Protein AF-A0A9P1JFA8-F1 (afdb_monomer_lite)

Secondary structure (DSSP, 8-state):
----PPEE-TT--EE-HHHHHTTSTT--THHHHHHHHHHHHHHS---TT--TTS----HHHHHHHHHTT--EEEEEPTTS-EEEEEE-TTSPEEEEETT---

Sequence (102 aa):
MTDIVQLRDSKNVPFYPKTHMSAVIGFNPDDINTATQLALDSKVDKKSGYTLSKNDYTDEDKQKTMQLGEQSLELKSPNGTAFLIGVNDDGTLSVMKKGEDL

Radius of gyration: 33.19 Å; chains: 1; bounding box: 75×33×75 Å

Foldseek 3Di:
DPDQDWDADPVRDTDRPVVVQVVPPPDDVCVVVVVVVVVVPVVDPDDPPDDPPPDPDDVVNVVVVVVVQWPWDWDADPVGWIWIWGQHPVRDIDIDTPPDDD

Organism: Bacillus amyloliquefaciens (strain ATCC 23350 / DSM 7 / BCRC 11601 / CCUG 28519 / NBRC 15535 / NRRL B-14393 / F) (NCBI:txid692420)

pLDDT: mean 76.07, std 11.81, range [45.5, 90.69]

Structure (mmCIF, N/CA/C/O backbone):
data_AF-A0A9P1JFA8-F1
#
_entry.id   AF-A0A9P1JFA8-F1
#
loop_
_atom_site.group_PDB
_atom_site.id
_atom_site.type_symbol
_atom_site.label_atom_id
_atom_site.label_alt_id
_atom_site.label_comp_id
_atom_site.label_asym_id
_atom_site.label_entity_id
_atom_site.label_seq_id
_atom_site.pdbx_PDB_ins_code
_atom_site.Cartn_x
_atom_site.Cartn_y
_atom_site.Cartn_z
_atom_site.occupancy
_atom_site.B_iso_or_equiv
_atom_site.auth_seq_id
_atom_site.auth_comp_id
_atom_site.auth_asym_id
_atom_site.auth_atom_id
_atom_site.pdbx_PDB_model_num
ATOM 1 N N . MET A 1 1 ? 20.210 21.860 -18.083 1.00 45.50 1 MET A N 1
ATOM 2 C CA . MET A 1 1 ? 21.166 21.304 -19.066 1.00 45.50 1 MET A CA 1
ATOM 3 C C . MET A 1 1 ? 21.646 19.980 -18.500 1.00 45.50 1 MET A C 1
ATOM 5 O O . MET A 1 1 ? 21.974 19.958 -17.325 1.00 45.50 1 MET A O 1
ATOM 9 N N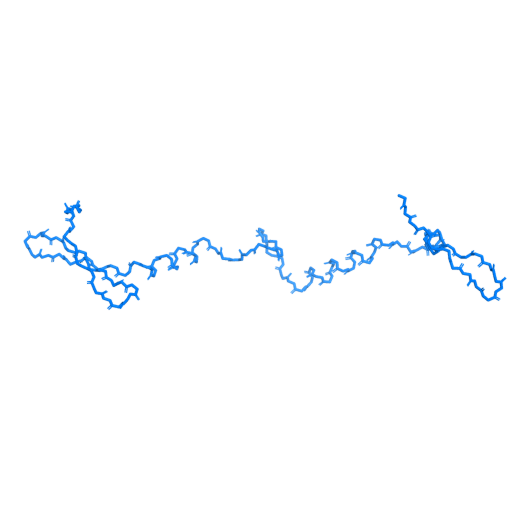 . THR A 1 2 ? 21.559 18.870 -19.238 1.00 53.72 2 THR A N 1
ATOM 10 C CA . THR A 1 2 ? 22.140 17.607 -18.749 1.00 53.72 2 THR A CA 1
ATOM 11 C C . THR A 1 2 ? 23.624 17.637 -19.078 1.00 53.72 2 THR A C 1
ATOM 13 O O . THR A 1 2 ? 23.973 17.779 -20.246 1.00 53.72 2 THR A O 1
ATOM 16 N N . ASP A 1 3 ? 24.482 17.560 -18.064 1.00 59.19 3 ASP A N 1
ATOM 17 C CA . ASP A 1 3 ? 25.929 17.523 -18.262 1.00 59.19 3 ASP A CA 1
ATOM 18 C C . ASP A 1 3 ? 26.302 16.227 -18.986 1.00 59.19 3 ASP A C 1
ATOM 20 O O . ASP A 1 3 ? 26.243 15.130 -18.428 1.00 59.19 3 ASP A O 1
ATOM 24 N N . ILE A 1 4 ? 26.639 16.336 -20.272 1.00 67.50 4 ILE A N 1
ATOM 25 C CA . ILE A 1 4 ? 27.167 15.212 -21.042 1.00 67.50 4 ILE A CA 1
ATOM 26 C C . ILE A 1 4 ? 28.671 15.168 -20.779 1.00 67.50 4 ILE A C 1
ATOM 28 O O . ILE A 1 4 ? 29.445 15.904 -21.388 1.00 67.50 4 ILE A O 1
ATOM 32 N N . VAL A 1 5 ? 29.084 14.296 -19.861 1.00 77.75 5 VAL A N 1
ATOM 33 C CA . VAL A 1 5 ? 30.503 14.024 -19.610 1.00 77.75 5 VAL A CA 1
ATOM 34 C C . VAL A 1 5 ? 31.087 13.297 -20.825 1.00 77.75 5 VAL A C 1
ATOM 36 O O . VAL A 1 5 ? 30.652 12.197 -21.169 1.00 77.75 5 VAL A O 1
ATOM 39 N N . GLN A 1 6 ? 32.062 13.923 -21.487 1.00 84.88 6 GLN A N 1
ATOM 40 C CA . GLN A 1 6 ? 32.831 13.295 -22.562 1.00 84.88 6 GLN A CA 1
ATOM 41 C C . GLN A 1 6 ? 33.925 12.406 -21.964 1.00 84.88 6 GLN A C 1
ATOM 43 O O . GLN A 1 6 ? 34.697 12.845 -21.110 1.00 84.88 6 GLN A O 1
ATOM 48 N N . LEU A 1 7 ? 34.010 11.167 -22.433 1.00 87.62 7 LEU A N 1
ATOM 49 C CA . LEU A 1 7 ? 35.142 10.284 -22.171 1.00 87.62 7 LEU A CA 1
ATOM 50 C C . LEU A 1 7 ? 36.051 10.285 -23.403 1.00 87.62 7 LEU A C 1
ATOM 52 O O . LEU A 1 7 ? 35.607 10.590 -24.508 1.00 87.62 7 LEU A O 1
ATOM 56 N N . ARG A 1 8 ? 37.333 9.978 -23.226 1.00 87.19 8 ARG A N 1
ATOM 57 C CA . ARG A 1 8 ? 38.298 9.851 -24.327 1.00 87.19 8 ARG A CA 1
ATOM 58 C C . ARG A 1 8 ? 38.918 8.464 -24.268 1.00 87.19 8 ARG A C 1
ATOM 60 O O . ARG A 1 8 ? 39.248 7.996 -23.181 1.00 87.19 8 ARG A O 1
ATOM 67 N N . ASP A 1 9 ? 39.043 7.809 -25.416 1.00 84.56 9 ASP A N 1
ATOM 68 C CA . ASP A 1 9 ? 39.751 6.531 -25.509 1.00 84.56 9 ASP A CA 1
ATOM 69 C C . ASP A 1 9 ? 41.283 6.730 -25.526 1.00 84.56 9 ASP A C 1
ATOM 71 O O . ASP A 1 9 ? 41.793 7.854 -25.483 1.00 84.56 9 ASP A O 1
ATOM 75 N N . SER A 1 10 ? 42.043 5.635 -25.619 1.00 89.06 10 SER A N 1
ATOM 76 C CA . SER A 1 10 ? 43.513 5.674 -25.701 1.00 89.06 10 SER A CA 1
ATOM 77 C C . SER A 1 10 ? 44.053 6.336 -26.977 1.00 89.06 10 SER A C 1
ATOM 79 O O . SER A 1 10 ? 45.240 6.648 -27.048 1.00 89.06 10 SER A O 1
ATOM 81 N N . LYS A 1 11 ? 43.194 6.568 -27.976 1.00 90.69 11 LYS A N 1
ATOM 82 C CA . LYS A 1 11 ? 43.488 7.265 -29.234 1.00 90.69 11 LYS A CA 1
ATOM 83 C C . LYS A 1 11 ? 42.946 8.699 -29.235 1.00 90.69 11 LYS A C 1
ATOM 85 O O . LYS A 1 11 ? 42.983 9.362 -30.269 1.00 90.69 11 LYS A O 1
ATOM 90 N N . ASN A 1 12 ? 42.494 9.192 -28.078 1.00 89.44 12 ASN A N 1
ATOM 91 C CA . ASN A 1 12 ? 41.957 10.532 -27.869 1.00 89.44 12 ASN A CA 1
ATOM 92 C C . ASN A 1 12 ? 40.646 10.830 -28.631 1.00 89.44 12 ASN A C 1
ATOM 94 O O . ASN A 1 12 ? 40.298 11.998 -28.832 1.00 89.44 12 ASN A O 1
ATOM 98 N N . VAL A 1 13 ? 39.905 9.797 -29.038 1.00 87.25 13 VAL A N 1
ATOM 99 C CA . VAL A 1 13 ? 38.603 9.923 -29.702 1.00 87.25 13 VAL A CA 1
ATOM 100 C C . VAL A 1 13 ? 37.530 10.244 -28.654 1.00 87.25 13 VAL A C 1
ATOM 102 O O . VAL A 1 13 ? 37.428 9.521 -27.657 1.00 87.25 13 VAL A O 1
ATOM 105 N N . PRO A 1 14 ? 36.725 11.313 -28.834 1.00 86.69 14 PRO A N 1
ATOM 106 C CA . PRO A 1 14 ? 35.623 11.621 -27.929 1.00 86.69 14 PRO A CA 1
ATOM 107 C C . PRO A 1 14 ? 34.535 10.545 -27.986 1.00 86.69 14 PRO A C 1
ATOM 109 O O . PRO A 1 14 ? 33.938 10.296 -29.031 1.00 86.69 14 PRO A O 1
ATOM 112 N N . PHE A 1 15 ? 34.241 9.951 -26.838 1.00 85.69 15 PHE A N 1
ATOM 113 C CA . PHE A 1 15 ? 33.102 9.079 -26.613 1.00 85.69 15 PHE A CA 1
ATOM 114 C C . PHE A 1 15 ? 32.086 9.818 -25.749 1.00 85.69 15 PHE A C 1
ATOM 116 O O . PHE A 1 15 ? 32.391 10.289 -24.652 1.00 85.69 15 PHE A O 1
ATOM 123 N N . TYR A 1 16 ? 30.861 9.907 -26.250 1.00 85.38 16 TYR A N 1
ATOM 124 C CA . TYR A 1 16 ? 29.734 10.496 -25.539 1.00 85.38 16 TYR A CA 1
ATOM 125 C C . TYR A 1 16 ? 28.819 9.347 -25.108 1.00 85.38 16 TYR A C 1
ATOM 127 O O . TYR A 1 16 ? 28.049 8.860 -25.944 1.00 85.38 16 TYR A O 1
ATOM 135 N N . PRO A 1 17 ? 28.885 8.888 -23.842 1.00 83.00 17 PRO A N 1
ATOM 136 C CA . PRO A 1 17 ? 28.218 7.659 -23.419 1.00 83.00 17 PRO A CA 1
ATOM 137 C C . PRO A 1 17 ? 26.724 7.665 -23.725 1.00 83.00 17 PRO A C 1
ATOM 139 O O . PRO A 1 17 ? 26.199 6.705 -24.274 1.00 83.00 17 PRO A O 1
ATOM 142 N N . LYS A 1 18 ? 26.050 8.789 -23.456 1.00 78.69 18 LYS A N 1
ATOM 143 C CA . LYS A 1 18 ? 24.606 8.923 -23.658 1.00 78.69 18 LYS A CA 1
ATOM 144 C C . LYS A 1 18 ? 24.195 8.777 -25.127 1.00 78.69 18 LYS A C 1
ATOM 146 O O . LYS A 1 18 ? 23.247 8.058 -25.406 1.00 78.69 18 LYS A O 1
ATOM 151 N N . THR A 1 19 ? 24.897 9.424 -26.061 1.00 81.94 19 THR A N 1
ATOM 152 C CA . THR A 1 19 ? 24.534 9.372 -27.489 1.00 81.94 19 THR A CA 1
ATOM 153 C C . THR A 1 19 ? 24.919 8.049 -28.140 1.00 81.94 19 THR A C 1
ATOM 155 O O . THR A 1 19 ? 24.163 7.543 -28.961 1.00 81.94 19 THR A O 1
ATOM 158 N N . HIS A 1 20 ? 26.056 7.461 -27.760 1.00 79.06 20 HIS A N 1
ATOM 159 C CA . HIS A 1 20 ? 26.490 6.179 -28.316 1.00 79.06 20 HIS A CA 1
ATOM 160 C C . HIS A 1 20 ? 25.659 5.014 -27.773 1.00 79.06 20 HIS A C 1
ATOM 162 O O . HIS A 1 20 ? 25.314 4.117 -28.533 1.00 79.06 20 HIS A O 1
ATOM 168 N N . MET A 1 21 ? 25.277 5.044 -26.493 1.00 78.25 21 MET A N 1
ATOM 169 C CA . MET A 1 21 ? 24.412 4.027 -25.889 1.00 78.25 21 MET A CA 1
ATOM 170 C C . MET A 1 21 ? 23.012 4.020 -26.519 1.00 78.25 21 MET A C 1
ATOM 172 O O . MET A 1 21 ? 22.474 2.951 -26.776 1.00 78.25 21 MET A O 1
ATOM 176 N N . SER A 1 22 ? 22.456 5.190 -26.864 1.00 76.81 22 SER A N 1
ATOM 177 C CA . SER A 1 22 ? 21.192 5.286 -27.614 1.00 76.81 22 SER A CA 1
ATOM 178 C C . SER A 1 22 ? 21.267 4.743 -29.049 1.00 76.81 22 SER A C 1
ATOM 180 O O . SER A 1 22 ? 20.227 4.476 -29.640 1.00 76.81 22 SER A O 1
ATOM 182 N N . ALA A 1 23 ? 22.466 4.597 -29.622 1.00 81.00 23 ALA A N 1
ATOM 183 C CA . ALA A 1 23 ? 22.672 4.055 -30.966 1.00 81.00 23 ALA A CA 1
ATOM 184 C C . ALA A 1 23 ? 22.941 2.536 -30.976 1.00 81.00 23 ALA A C 1
ATOM 186 O O . ALA A 1 23 ? 23.033 1.938 -32.049 1.00 81.00 23 ALA A O 1
ATOM 187 N N . VAL A 1 24 ? 23.074 1.900 -29.804 1.00 83.75 24 VAL A N 1
ATOM 188 C CA . VAL A 1 24 ? 23.224 0.444 -29.696 1.00 83.75 24 VAL A CA 1
ATOM 189 C C . VAL A 1 24 ? 21.892 -0.217 -30.052 1.00 83.75 24 VAL A C 1
ATOM 191 O O . VAL A 1 24 ? 20.889 -0.055 -29.360 1.00 83.75 24 VAL A O 1
ATOM 194 N N . ILE A 1 25 ? 21.882 -0.982 -31.143 1.00 82.94 25 ILE A N 1
ATOM 195 C CA . ILE A 1 25 ? 20.698 -1.717 -31.600 1.00 82.94 25 ILE A CA 1
ATOM 196 C C . ILE A 1 25 ? 20.286 -2.732 -30.526 1.00 82.94 25 ILE A C 1
ATOM 198 O O . ILE A 1 25 ? 21.101 -3.546 -30.095 1.00 82.94 25 ILE A O 1
ATOM 202 N N . GLY A 1 26 ? 19.016 -2.694 -30.117 1.00 81.25 26 GLY A N 1
ATOM 203 C CA . GLY A 1 26 ? 18.455 -3.615 -29.124 1.00 81.25 26 GLY A CA 1
ATOM 204 C C . GLY A 1 26 ? 18.696 -3.220 -27.665 1.00 81.25 26 GLY A C 1
ATOM 205 O O . GLY A 1 26 ? 18.308 -3.973 -26.780 1.00 81.25 26 GLY A O 1
ATOM 206 N N . PHE A 1 27 ? 19.304 -2.060 -27.398 1.00 83.25 27 PHE A N 1
ATOM 207 C CA . PHE A 1 27 ? 19.386 -1.509 -26.048 1.00 83.25 27 PHE A CA 1
ATOM 208 C C . PHE A 1 27 ? 18.253 -0.503 -25.816 1.00 83.25 27 PHE A C 1
ATOM 210 O O . PHE A 1 27 ? 18.243 0.571 -26.418 1.00 83.25 27 PHE A O 1
ATOM 217 N N . ASN A 1 28 ? 17.321 -0.828 -24.919 1.00 84.94 28 ASN A N 1
ATOM 218 C CA . ASN A 1 28 ? 16.328 0.112 -24.416 1.00 84.94 28 ASN A CA 1
ATOM 219 C C . ASN A 1 28 ? 16.547 0.320 -22.904 1.00 84.94 28 ASN A C 1
ATOM 221 O O . ASN A 1 28 ? 16.424 -0.633 -22.135 1.00 84.94 28 ASN A O 1
ATOM 225 N N . PRO A 1 29 ? 16.891 1.536 -22.437 1.00 78.12 29 PRO A N 1
ATOM 226 C CA . PRO A 1 29 ? 17.157 1.783 -21.018 1.00 78.12 29 PRO A CA 1
ATOM 227 C C . PRO A 1 29 ? 15.951 1.485 -20.112 1.00 78.12 29 PRO A C 1
ATOM 229 O O . PRO A 1 29 ? 16.141 1.180 -18.933 1.00 78.12 29 PRO A O 1
ATOM 232 N N . ASP A 1 30 ? 14.731 1.520 -20.653 1.00 84.94 30 ASP A N 1
ATOM 233 C CA . ASP A 1 30 ? 13.520 1.179 -19.905 1.00 84.94 30 ASP A CA 1
ATOM 234 C C . ASP A 1 30 ? 13.447 -0.308 -19.531 1.00 84.94 30 ASP A C 1
ATOM 236 O O . ASP A 1 30 ? 12.832 -0.645 -18.519 1.00 84.94 30 ASP A O 1
ATOM 240 N N . ASP A 1 31 ? 14.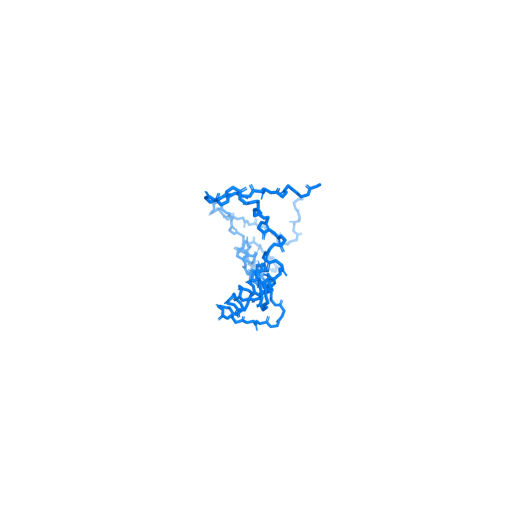150 -1.189 -20.251 1.00 88.06 31 ASP A N 1
ATOM 241 C CA . ASP A 1 31 ? 14.158 -2.630 -19.976 1.00 88.06 31 ASP A CA 1
ATOM 242 C C . ASP A 1 31 ? 14.719 -2.939 -18.578 1.00 88.06 31 ASP A C 1
ATOM 244 O O . ASP A 1 31 ? 14.271 -3.876 -17.916 1.00 88.06 31 ASP A O 1
ATOM 248 N N . ILE A 1 32 ? 15.658 -2.121 -18.083 1.00 86.62 32 ILE A N 1
ATOM 249 C CA . ILE A 1 32 ? 16.225 -2.251 -16.729 1.00 86.62 32 ILE A CA 1
ATOM 250 C C . ILE A 1 32 ? 15.157 -1.945 -15.674 1.00 86.62 32 ILE A C 1
ATOM 252 O O . ILE A 1 32 ? 15.019 -2.672 -14.684 1.00 86.62 32 ILE A O 1
ATOM 256 N N . ASN A 1 33 ? 14.371 -0.890 -15.896 1.00 87.12 33 ASN A N 1
ATOM 257 C CA . ASN A 1 33 ? 13.280 -0.511 -15.004 1.00 87.12 33 ASN A CA 1
ATOM 258 C C . ASN A 1 33 ? 12.180 -1.578 -15.024 1.00 87.12 33 ASN A C 1
ATOM 260 O O . ASN A 1 33 ? 11.710 -2.001 -13.967 1.00 87.12 33 ASN A O 1
ATOM 264 N N . THR A 1 34 ? 11.823 -2.076 -16.211 1.00 87.50 34 THR A N 1
ATOM 265 C CA . THR A 1 34 ? 10.841 -3.153 -16.378 1.00 87.50 34 THR A CA 1
ATOM 266 C C . THR A 1 34 ? 11.290 -4.444 -15.692 1.00 87.50 34 THR A C 1
ATOM 268 O O . THR A 1 34 ? 10.514 -5.024 -14.936 1.00 87.50 34 THR A O 1
ATOM 271 N N . ALA A 1 35 ? 12.539 -4.877 -15.879 1.00 89.06 35 ALA A N 1
ATOM 272 C CA . ALA A 1 35 ? 13.074 -6.076 -15.232 1.00 89.06 35 ALA A CA 1
ATOM 273 C C . ALA A 1 35 ? 13.097 -5.952 -13.700 1.00 89.06 35 ALA A C 1
ATOM 275 O O . ALA A 1 35 ? 12.744 -6.897 -12.993 1.00 89.06 35 ALA A O 1
ATOM 276 N N . THR A 1 36 ? 13.453 -4.772 -13.185 1.00 88.19 36 THR A N 1
ATOM 277 C CA . THR A 1 36 ? 13.435 -4.493 -11.741 1.00 88.19 36 THR A CA 1
ATOM 278 C C . THR A 1 36 ? 12.013 -4.566 -11.187 1.00 88.19 36 THR A C 1
ATOM 280 O O . THR A 1 36 ? 11.783 -5.223 -10.172 1.00 88.19 36 THR A O 1
ATOM 283 N N . GLN A 1 37 ? 11.041 -3.962 -11.875 1.00 85.50 37 GLN A N 1
ATOM 284 C CA . GLN A 1 37 ? 9.641 -4.004 -11.458 1.00 85.50 37 GLN A CA 1
ATOM 285 C C . GLN A 1 37 ? 9.078 -5.431 -11.478 1.00 85.50 37 GLN A C 1
ATOM 287 O O . GLN A 1 37 ? 8.432 -5.839 -10.518 1.00 85.50 37 GLN A O 1
ATOM 292 N N . LEU A 1 38 ? 9.370 -6.217 -12.519 1.00 85.38 38 LEU A N 1
ATOM 293 C CA . LEU A 1 38 ? 8.950 -7.621 -12.614 1.00 85.38 38 LEU A CA 1
ATOM 294 C C . LEU A 1 38 ? 9.529 -8.480 -11.483 1.00 85.38 38 LEU A C 1
ATOM 296 O O . LEU A 1 38 ? 8.832 -9.327 -10.924 1.00 85.38 38 LEU A O 1
ATOM 300 N N . ALA A 1 39 ? 10.793 -8.256 -11.115 1.00 86.75 39 ALA A N 1
ATOM 301 C CA . ALA A 1 39 ? 11.416 -8.963 -10.003 1.00 86.75 39 ALA A CA 1
ATOM 302 C C . ALA A 1 39 ? 10.734 -8.626 -8.669 1.00 86.75 39 ALA A C 1
ATOM 304 O O . ALA A 1 39 ? 10.428 -9.536 -7.900 1.00 86.75 39 ALA A O 1
ATOM 305 N N . LEU A 1 40 ? 10.445 -7.348 -8.411 1.00 84.38 40 LEU A N 1
ATOM 306 C CA . LEU A 1 40 ? 9.721 -6.915 -7.212 1.00 84.38 40 LEU A CA 1
ATOM 307 C C . LEU A 1 40 ? 8.304 -7.494 -7.173 1.00 84.38 40 LEU A C 1
ATOM 309 O O . LEU A 1 40 ? 7.891 -8.043 -6.155 1.00 84.38 40 LEU A O 1
ATOM 313 N N . ASP A 1 41 ? 7.608 -7.461 -8.307 1.00 79.88 41 ASP A N 1
ATOM 314 C CA . ASP A 1 41 ? 6.265 -8.015 -8.470 1.00 79.88 41 ASP A CA 1
ATOM 315 C C . ASP A 1 41 ? 6.198 -9.527 -8.202 1.00 79.88 41 ASP A C 1
ATOM 317 O O . ASP A 1 41 ? 5.153 -10.024 -7.801 1.00 79.88 41 ASP A O 1
ATOM 321 N N . SER A 1 42 ? 7.298 -10.259 -8.412 1.00 80.44 42 SER A N 1
ATOM 322 C CA . SER A 1 42 ? 7.386 -11.704 -8.144 1.00 80.44 42 SER A CA 1
ATOM 323 C C . SER A 1 42 ? 7.687 -12.060 -6.685 1.00 80.44 42 SER A C 1
ATOM 325 O O . SER A 1 42 ? 7.568 -13.220 -6.294 1.00 80.44 42 SER A O 1
ATOM 327 N N . LYS A 1 43 ? 8.137 -11.092 -5.877 1.00 80.88 43 LYS A N 1
ATOM 328 C CA . LYS A 1 43 ? 8.523 -11.315 -4.474 1.00 80.88 43 LYS A CA 1
ATOM 329 C C . LYS A 1 43 ? 7.374 -11.122 -3.494 1.00 80.88 43 LYS A C 1
ATOM 331 O O . LYS A 1 43 ? 7.512 -11.505 -2.336 1.00 80.88 43 LYS A O 1
ATOM 336 N N . VAL A 1 44 ? 6.274 -10.533 -3.946 1.00 71.38 44 VAL A N 1
ATOM 337 C CA . VAL A 1 44 ? 5.090 -10.247 -3.139 1.00 71.38 44 VAL A CA 1
ATOM 338 C C . VAL A 1 44 ? 3.845 -10.659 -3.911 1.00 71.38 44 VAL A C 1
ATOM 340 O O . VAL A 1 44 ? 3.644 -10.231 -5.045 1.00 71.38 44 VAL A O 1
ATOM 343 N N . ASP A 1 45 ? 2.992 -11.473 -3.293 1.00 73.31 45 ASP A N 1
ATOM 344 C CA . ASP A 1 45 ? 1.704 -11.828 -3.883 1.00 73.31 45 ASP A CA 1
ATOM 345 C C . ASP A 1 45 ? 0.834 -10.572 -3.999 1.00 73.31 45 ASP A C 1
ATOM 347 O O . ASP A 1 45 ? 0.483 -9.925 -3.007 1.00 73.31 45 ASP A O 1
ATOM 351 N N . LYS A 1 46 ? 0.469 -10.206 -5.229 1.00 69.12 46 LYS A N 1
ATOM 352 C CA . LYS A 1 46 ? -0.401 -9.054 -5.475 1.00 69.12 46 LYS A CA 1
ATOM 353 C C . LYS A 1 46 ? -1.830 -9.391 -5.056 1.00 69.12 46 LYS A C 1
ATOM 355 O O . LYS A 1 46 ? -2.544 -10.099 -5.764 1.00 69.12 46 LYS A O 1
ATOM 360 N N . LYS A 1 47 ? -2.283 -8.831 -3.935 1.00 69.56 47 LYS A N 1
ATOM 361 C CA . LYS A 1 47 ? -3.698 -8.845 -3.544 1.00 69.56 47 LYS A CA 1
ATOM 362 C C . LYS A 1 47 ? -4.393 -7.593 -4.082 1.00 69.56 47 LYS A C 1
ATOM 364 O O . LYS A 1 47 ? -3.919 -6.476 -3.881 1.00 69.56 47 LYS A O 1
ATOM 369 N N . SER A 1 48 ? -5.530 -7.771 -4.760 1.00 69.25 48 SER A N 1
ATOM 370 C CA . SER A 1 48 ? -6.358 -6.647 -5.221 1.00 69.25 48 SER A CA 1
ATOM 371 C C . SER A 1 48 ? -6.667 -5.699 -4.054 1.00 69.25 48 SER A C 1
ATOM 373 O O . SER A 1 48 ? -7.136 -6.147 -3.007 1.00 69.25 48 SER A O 1
ATOM 375 N N . GLY A 1 49 ? -6.369 -4.407 -4.226 1.00 68.94 49 GLY A N 1
ATOM 376 C CA . GLY A 1 49 ? -6.595 -3.361 -3.219 1.00 68.94 49 GLY A CA 1
ATOM 377 C C . GLY A 1 49 ? -5.391 -2.988 -2.341 1.00 68.94 49 GLY A C 1
ATOM 378 O O . GLY A 1 49 ? -5.505 -2.045 -1.556 1.00 68.94 49 GLY A O 1
ATOM 379 N N . TYR A 1 50 ? -4.244 -3.655 -2.497 1.00 60.06 50 TYR A N 1
ATOM 380 C CA . TYR A 1 50 ? -3.034 -3.423 -1.699 1.00 60.06 50 TYR A CA 1
ATOM 381 C C . TYR A 1 50 ? -1.881 -2.913 -2.582 1.00 60.06 50 TYR A C 1
ATOM 383 O O . TYR A 1 50 ? -1.661 -3.418 -3.682 1.00 60.06 50 TYR A O 1
ATOM 391 N N . THR A 1 51 ? -1.154 -1.887 -2.126 1.00 66.62 51 THR A N 1
ATOM 392 C CA . THR A 1 51 ? 0.047 -1.344 -2.795 1.00 66.62 51 THR A CA 1
ATOM 393 C C . THR A 1 51 ? 1.268 -1.550 -1.898 1.00 66.62 51 THR A C 1
ATOM 395 O O . THR A 1 51 ? 1.117 -1.590 -0.683 1.00 66.62 51 THR A O 1
ATOM 398 N N . LEU A 1 52 ? 2.483 -1.617 -2.464 1.00 65.12 52 LEU A N 1
ATOM 399 C CA . LEU A 1 52 ? 3.741 -1.884 -1.728 1.00 65.12 52 LEU A CA 1
ATOM 400 C C . LEU A 1 52 ? 4.049 -0.926 -0.552 1.00 65.12 52 LEU A C 1
ATOM 402 O O . LEU A 1 52 ? 4.950 -1.196 0.232 1.00 65.12 52 LEU A O 1
ATOM 406 N N . SER A 1 53 ? 3.340 0.199 -0.440 1.00 66.69 53 SER A N 1
ATOM 407 C CA . SER A 1 53 ? 3.512 1.213 0.609 1.00 66.69 53 SER A CA 1
ATOM 408 C C . SER A 1 53 ? 2.292 1.385 1.515 1.00 66.69 53 SER A C 1
ATOM 410 O O . SER A 1 53 ? 2.310 2.238 2.406 1.00 66.69 53 SER A O 1
ATOM 412 N N . LYS A 1 54 ? 1.209 0.631 1.288 1.00 55.69 54 LYS A N 1
ATOM 413 C CA . LYS A 1 54 ? 0.011 0.767 2.110 1.00 55.69 54 LYS A CA 1
ATOM 414 C C . LYS A 1 54 ? 0.204 -0.080 3.354 1.00 55.69 54 LYS A C 1
ATOM 416 O O . LYS A 1 54 ? 0.269 -1.295 3.282 1.00 55.69 54 LYS A O 1
ATOM 421 N N . ASN A 1 55 ? 0.357 0.599 4.480 1.00 57.22 55 ASN A N 1
ATOM 422 C CA . ASN A 1 55 ? 0.456 -0.029 5.783 1.00 57.22 55 ASN A CA 1
ATOM 423 C C . ASN A 1 55 ? -0.772 -0.936 6.002 1.00 57.22 55 ASN A C 1
ATOM 425 O O . ASN A 1 55 ? -1.899 -0.441 5.979 1.00 57.22 55 ASN A O 1
ATOM 429 N N . ASP A 1 56 ? -0.547 -2.239 6.177 1.00 59.94 56 ASP A N 1
ATOM 430 C CA . ASP A 1 56 ? -1.574 -3.295 6.178 1.00 59.94 56 ASP A CA 1
ATOM 431 C C . ASP A 1 56 ? -2.423 -3.350 7.461 1.00 59.94 56 ASP A C 1
ATOM 433 O O . ASP A 1 56 ? -3.214 -4.278 7.638 1.00 59.94 56 ASP A O 1
ATOM 437 N N . TYR A 1 57 ? -2.299 -2.369 8.364 1.00 60.22 57 TYR A N 1
ATOM 438 C CA . TYR A 1 57 ? -3.194 -2.277 9.516 1.00 60.22 57 TYR A CA 1
ATOM 439 C C . TYR A 1 57 ? -4.603 -1.954 9.038 1.00 60.22 57 TYR A C 1
ATOM 441 O O . TYR A 1 57 ? -4.928 -0.810 8.697 1.00 60.22 57 TYR A O 1
ATOM 449 N N . THR A 1 58 ? -5.437 -2.988 9.038 1.00 64.81 58 THR A N 1
ATOM 450 C CA . THR A 1 58 ? -6.874 -2.855 8.850 1.00 64.81 58 THR A CA 1
ATOM 451 C C . THR A 1 58 ? -7.435 -1.932 9.934 1.00 64.81 58 THR A C 1
ATOM 453 O O . THR A 1 58 ? -6.921 -1.867 11.056 1.00 64.81 58 THR A O 1
ATOM 456 N N . ASP A 1 59 ? -8.491 -1.183 9.617 1.00 65.88 59 ASP A N 1
ATOM 457 C CA . ASP A 1 59 ? -9.156 -0.348 10.624 1.00 65.88 59 ASP A CA 1
ATOM 458 C C . ASP A 1 59 ? -9.721 -1.202 11.774 1.00 65.88 59 ASP A C 1
ATOM 460 O O . ASP A 1 59 ? -9.778 -0.742 12.910 1.00 65.88 59 ASP A O 1
ATOM 464 N N . GLU A 1 60 ? -10.008 -2.478 11.506 1.00 62.47 60 GLU A N 1
ATOM 465 C CA . GLU A 1 60 ? -10.403 -3.497 12.483 1.00 62.47 60 GLU A CA 1
ATOM 466 C C . GLU A 1 60 ? -9.288 -3.809 13.494 1.00 62.47 60 GLU A C 1
ATOM 468 O O . GLU A 1 60 ? -9.558 -3.940 14.689 1.00 62.47 60 GLU A O 1
ATOM 473 N N . ASP A 1 61 ? -8.027 -3.879 13.060 1.00 64.75 61 ASP A N 1
ATOM 474 C CA . ASP A 1 61 ? -6.897 -4.099 13.969 1.00 64.75 61 ASP A CA 1
ATOM 475 C C . ASP A 1 61 ? -6.608 -2.862 14.823 1.00 64.75 61 ASP A C 1
ATOM 477 O O . ASP A 1 61 ? -6.356 -2.995 16.022 1.00 64.75 61 ASP A O 1
ATOM 481 N N . LYS A 1 62 ? -6.764 -1.653 14.264 1.00 62.25 62 LYS A N 1
ATOM 482 C CA . LYS A 1 62 ? -6.726 -0.413 15.062 1.00 62.25 62 LYS A CA 1
ATOM 483 C C . LYS A 1 62 ? -7.854 -0.380 16.092 1.00 62.25 62 LYS A C 1
ATOM 485 O O . LYS A 1 62 ? -7.643 0.054 17.221 1.00 62.25 62 LYS A O 1
ATOM 490 N N . GLN A 1 63 ? -9.044 -0.850 15.724 1.00 61.59 63 GLN A N 1
ATOM 491 C CA . GLN A 1 63 ? -10.211 -0.875 16.603 1.00 61.59 63 GLN A CA 1
ATOM 492 C C . GLN A 1 63 ? -10.038 -1.866 17.763 1.00 61.59 63 GLN A C 1
ATOM 494 O O . GLN A 1 63 ? -10.444 -1.564 18.883 1.00 61.59 63 GLN A O 1
ATOM 499 N N . LYS A 1 64 ? -9.363 -3.002 17.540 1.00 60.56 64 LYS A N 1
ATOM 500 C CA . LYS A 1 64 ? -8.962 -3.925 18.618 1.00 60.56 64 LYS A CA 1
ATOM 501 C C . LYS A 1 64 ? -7.937 -3.301 19.565 1.00 60.56 64 LYS A C 1
ATOM 503 O O . LYS A 1 64 ? -8.046 -3.491 20.770 1.00 60.56 64 LYS A O 1
ATOM 508 N N . THR A 1 65 ? -6.969 -2.534 19.054 1.00 58.75 65 THR A N 1
ATOM 509 C CA . THR A 1 65 ? -6.023 -1.793 19.910 1.00 58.75 65 THR A CA 1
ATOM 510 C C . THR A 1 65 ? -6.730 -0.707 20.726 1.00 58.75 65 THR A C 1
ATOM 512 O O . THR A 1 65 ? -6.417 -0.534 21.897 1.00 58.75 65 THR A O 1
ATOM 515 N N . MET A 1 66 ? -7.730 -0.032 20.150 1.00 55.19 66 MET A N 1
ATOM 516 C CA . MET A 1 66 ? -8.564 0.938 20.872 1.00 55.19 66 MET A CA 1
ATOM 517 C C . MET A 1 66 ? -9.450 0.278 21.942 1.00 55.19 66 MET A C 1
ATOM 519 O O . MET A 1 66 ? -9.563 0.812 23.038 1.00 55.19 66 MET A O 1
ATOM 523 N N . GLN A 1 67 ? -10.021 -0.905 21.681 1.00 53.84 67 GLN A N 1
ATOM 524 C CA . GLN A 1 67 ? -10.812 -1.648 22.678 1.00 53.84 67 GLN A CA 1
ATOM 525 C C . GLN A 1 67 ? -9.987 -2.132 23.876 1.00 53.84 67 GLN A C 1
ATOM 527 O O . GLN A 1 67 ? -10.529 -2.300 24.964 1.00 53.84 67 GLN A O 1
ATOM 532 N N . LEU A 1 68 ? -8.681 -2.342 23.704 1.00 53.56 68 LEU A N 1
ATOM 533 C CA . LEU A 1 68 ? -7.784 -2.671 24.814 1.00 53.56 68 LEU A CA 1
ATOM 534 C C . LEU A 1 68 ? -7.495 -1.467 25.726 1.00 53.56 68 LEU A C 1
ATOM 536 O O . LEU A 1 68 ? -7.060 -1.684 26.853 1.00 53.56 68 LEU A O 1
ATOM 540 N N . GLY A 1 69 ? -7.753 -0.237 25.267 1.00 55.69 69 GLY A N 1
ATOM 541 C CA . GLY A 1 69 ? -7.574 0.992 26.048 1.00 55.69 69 GLY A CA 1
ATOM 542 C C . GLY A 1 69 ? -8.706 1.291 27.035 1.00 55.69 69 GLY A C 1
ATOM 543 O O . GLY A 1 69 ? -8.531 2.112 27.925 1.00 55.69 69 GLY A O 1
ATOM 544 N N . GLU A 1 70 ? -9.851 0.613 26.928 1.00 57.94 70 GLU A N 1
ATOM 545 C CA . GLU A 1 70 ? -10.991 0.822 27.825 1.00 57.94 70 GLU A CA 1
ATOM 546 C C . GLU A 1 70 ? -11.488 -0.516 28.378 1.00 57.94 7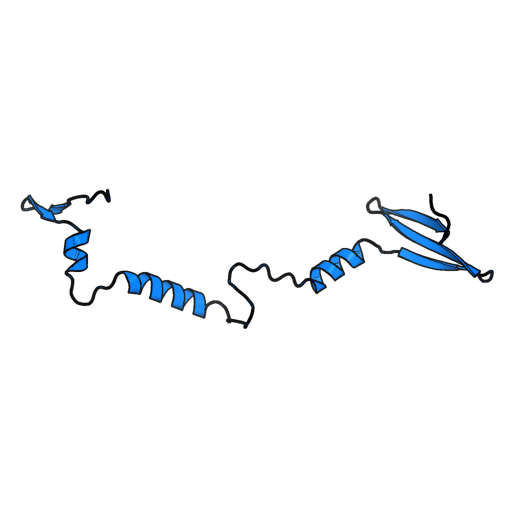0 GLU A C 1
ATOM 548 O O . GLU A 1 70 ? -12.595 -0.974 28.088 1.00 57.94 70 GLU A O 1
ATOM 553 N N . GLN A 1 71 ? -10.667 -1.166 29.211 1.00 65.06 71 GLN A N 1
ATOM 554 C CA . GLN A 1 71 ? -11.144 -2.272 30.045 1.00 65.06 71 GLN A CA 1
ATOM 555 C C . GLN A 1 71 ? -12.033 -1.718 31.160 1.00 65.06 71 GLN A C 1
ATOM 557 O O . GLN A 1 71 ? -11.609 -1.583 32.308 1.00 65.06 71 GLN A O 1
ATOM 562 N N . SER A 1 72 ? -13.265 -1.359 30.795 1.00 67.75 72 SER A N 1
ATOM 563 C CA . SER A 1 72 ? -14.292 -0.937 31.735 1.00 67.75 72 SER A CA 1
ATOM 564 C C . SER A 1 72 ? -15.335 -2.036 31.951 1.00 67.75 72 SER A C 1
ATOM 566 O O . SER A 1 72 ? -15.857 -2.624 31.004 1.00 67.75 72 SER A O 1
ATOM 568 N N . LEU A 1 73 ? -15.633 -2.348 33.213 1.00 81.69 73 LEU A N 1
ATOM 569 C CA . LEU A 1 73 ? -16.693 -3.277 33.600 1.00 81.69 73 LEU A CA 1
ATOM 570 C C . LEU A 1 73 ? -17.879 -2.495 34.165 1.00 81.69 73 LEU A C 1
ATOM 572 O O . LEU A 1 73 ? -17.716 -1.681 35.074 1.00 81.69 73 LEU A O 1
ATOM 576 N N . GLU A 1 74 ? -19.084 -2.769 33.663 1.00 84.19 74 GLU A N 1
ATOM 577 C CA . GLU A 1 74 ? -20.320 -2.230 34.235 1.00 84.19 74 GLU A CA 1
ATOM 578 C C . GLU A 1 74 ? -20.852 -3.175 35.320 1.00 84.19 74 GLU A C 1
ATOM 580 O O . GLU A 1 74 ? -21.308 -4.283 35.033 1.00 84.19 74 GLU A O 1
ATOM 585 N N . LEU A 1 75 ? -20.837 -2.724 36.575 1.00 85.62 75 LEU A N 1
ATOM 586 C CA . LEU A 1 75 ? -21.473 -3.417 37.691 1.00 85.62 75 LEU A CA 1
ATOM 587 C C . LEU A 1 75 ? -22.836 -2.796 37.980 1.00 85.62 75 LEU A C 1
ATOM 589 O O . LEU A 1 75 ? -22.937 -1.616 38.312 1.00 85.62 75 LEU A O 1
ATOM 593 N N . LYS A 1 76 ? -23.889 -3.610 37.893 1.00 87.38 76 LYS A N 1
ATOM 594 C CA . LYS A 1 76 ? -25.257 -3.208 38.237 1.00 87.38 76 LYS A CA 1
ATOM 595 C C . LYS A 1 76 ? -25.618 -3.740 39.614 1.00 87.38 76 LYS A C 1
ATOM 597 O O . LYS A 1 76 ? -25.567 -4.946 39.847 1.00 87.38 76 LYS A O 1
ATOM 602 N N . SER A 1 77 ? -26.011 -2.857 40.523 1.00 83.62 77 SER A N 1
ATOM 603 C CA . SER A 1 77 ? -26.577 -3.263 41.805 1.00 83.62 77 SER A CA 1
ATOM 604 C C . SER A 1 77 ? -28.034 -3.718 41.637 1.00 83.62 77 SER A C 1
ATOM 606 O O . SER A 1 77 ? -28.734 -3.260 40.730 1.00 83.62 77 SER A O 1
ATOM 608 N N . PRO A 1 78 ? -28.551 -4.570 42.542 1.00 87.31 78 PRO A N 1
ATOM 609 C CA . PRO A 1 78 ? -29.947 -5.021 42.506 1.00 87.31 78 PRO A CA 1
ATOM 610 C C . PRO A 1 78 ? -30.985 -3.889 42.576 1.00 87.31 78 PRO A C 1
ATOM 612 O O . PRO A 1 78 ? -32.118 -4.063 42.142 1.00 87.31 78 PRO A O 1
ATOM 615 N N . ASN A 1 79 ? -30.600 -2.722 43.105 1.00 83.94 79 ASN A N 1
ATOM 616 C CA . ASN A 1 79 ? -31.436 -1.518 43.154 1.00 83.94 79 ASN A CA 1
ATOM 617 C C . ASN A 1 79 ? -31.415 -0.695 41.844 1.00 83.94 79 ASN A C 1
ATOM 619 O O . ASN A 1 79 ? -31.963 0.403 41.812 1.00 83.94 79 ASN A O 1
ATOM 623 N N . GLY A 1 80 ? -30.764 -1.194 40.787 1.00 82.44 80 GLY A N 1
ATOM 624 C CA . GLY A 1 80 ? -30.738 -0.581 39.457 1.00 82.44 80 GLY A CA 1
ATOM 625 C C . GLY A 1 80 ? -29.649 0.471 39.230 1.00 82.44 80 GLY A C 1
ATOM 626 O O . GLY A 1 80 ? -29.539 0.979 38.116 1.00 82.44 80 GLY A O 1
ATOM 627 N N . THR A 1 81 ? -28.823 0.791 40.231 1.00 85.88 81 THR A N 1
ATOM 628 C CA . THR A 1 81 ? -27.677 1.698 40.036 1.00 85.88 81 THR A CA 1
ATOM 629 C C . THR A 1 81 ? -26.563 0.979 39.272 1.00 85.88 81 THR A C 1
ATOM 631 O O . THR A 1 81 ? -26.276 -0.186 39.537 1.00 85.88 81 THR A O 1
ATOM 634 N N . ALA A 1 82 ? -25.927 1.662 38.322 1.00 87.62 82 ALA A N 1
ATOM 635 C CA . ALA A 1 82 ? -24.801 1.121 37.568 1.00 87.62 82 ALA A CA 1
ATOM 636 C C . ALA A 1 82 ? -23.524 1.911 37.864 1.00 87.62 82 ALA A C 1
ATOM 638 O O . ALA A 1 82 ? -23.546 3.142 37.914 1.00 87.62 82 ALA A O 1
ATOM 639 N N . PHE A 1 83 ? -22.418 1.195 38.028 1.00 88.88 83 PHE A N 1
ATOM 640 C CA . PHE A 1 83 ? -21.081 1.756 38.178 1.00 88.88 83 PHE A CA 1
ATOM 641 C C . PHE A 1 83 ? -20.185 1.240 37.057 1.00 88.88 83 PHE A C 1
ATOM 643 O O . PHE A 1 83 ? -20.239 0.061 36.711 1.00 88.88 83 PHE A O 1
ATOM 650 N N . LEU A 1 84 ? -19.373 2.128 36.500 1.00 85.62 84 LEU A N 1
ATOM 651 C CA . LEU A 1 84 ? -18.320 1.820 35.545 1.00 85.62 84 LEU A CA 1
ATOM 652 C C . LEU A 1 84 ? -17.005 1.728 36.314 1.00 85.62 84 LEU A C 1
ATOM 654 O O . LEU A 1 84 ? -16.667 2.651 37.055 1.00 85.62 84 LEU A O 1
ATOM 658 N N . ILE A 1 85 ? -16.290 0.617 36.159 1.00 87.00 85 ILE A N 1
ATOM 659 C CA . ILE A 1 85 ? -14.963 0.409 36.745 1.00 87.00 85 ILE A CA 1
ATOM 660 C C . ILE A 1 85 ? -13.962 0.317 35.608 1.00 87.00 85 ILE A C 1
ATOM 662 O O . ILE A 1 85 ? -14.047 -0.642 34.852 1.00 87.00 85 ILE A O 1
ATOM 666 N N . GLY A 1 86 ? -13.039 1.269 35.496 1.00 84.12 86 GLY A N 1
ATOM 667 C CA . GLY A 1 86 ? -11.942 1.253 34.529 1.00 84.12 86 GLY A CA 1
ATOM 668 C C . GLY A 1 86 ? -10.601 0.952 35.195 1.00 84.12 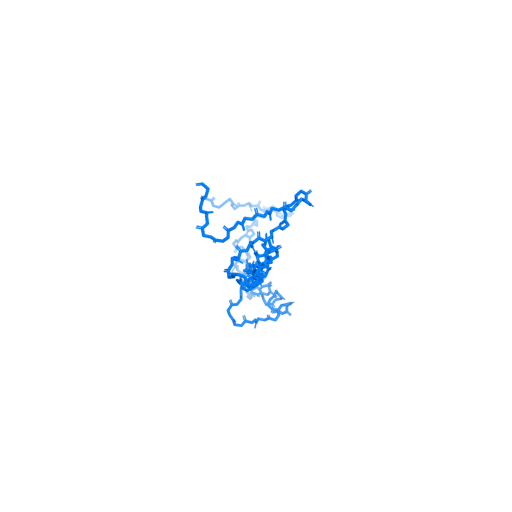86 GLY A C 1
ATOM 669 O O . GLY A 1 86 ? -10.378 1.327 36.347 1.00 84.12 86 GLY A O 1
ATOM 670 N N . VAL A 1 87 ? -9.704 0.281 34.473 1.00 84.06 87 VAL A N 1
ATOM 671 C CA . VAL A 1 87 ? -8.282 0.201 34.837 1.00 84.06 87 VAL A CA 1
ATOM 672 C C . VAL A 1 87 ? -7.547 1.310 34.092 1.00 84.06 87 VAL A C 1
ATOM 674 O O . VAL A 1 87 ? -7.629 1.381 32.869 1.00 84.06 87 VAL A O 1
ATOM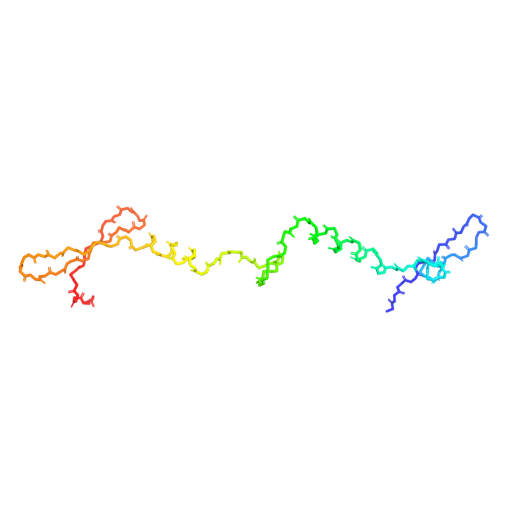 677 N N . ASN A 1 88 ? -6.854 2.175 34.824 1.00 81.56 88 ASN A N 1
ATOM 678 C CA . ASN A 1 88 ? -6.044 3.247 34.256 1.00 81.56 88 ASN A CA 1
ATOM 679 C C . ASN A 1 88 ? -4.646 2.719 33.877 1.00 81.56 88 ASN A C 1
ATOM 681 O O . ASN A 1 88 ? -4.178 1.719 34.426 1.00 81.56 88 ASN A O 1
ATOM 685 N N . ASP A 1 89 ? -3.935 3.432 33.001 1.00 78.88 89 ASP A N 1
ATOM 686 C CA . ASP A 1 89 ? -2.580 3.055 32.554 1.00 78.88 89 ASP A CA 1
ATOM 687 C C . ASP A 1 89 ? -1.536 3.017 33.688 1.00 78.88 89 ASP A C 1
ATOM 689 O O . ASP A 1 89 ? -0.504 2.356 33.572 1.00 78.88 89 ASP A O 1
ATOM 693 N N . ASP A 1 90 ? -1.797 3.704 34.803 1.00 81.81 90 ASP A N 1
ATOM 694 C CA . ASP A 1 90 ? -0.962 3.677 36.011 1.00 81.81 90 ASP A CA 1
ATOM 695 C C . ASP A 1 90 ? -1.240 2.460 36.922 1.00 81.81 90 ASP A C 1
ATOM 697 O O . ASP A 1 90 ? -0.666 2.342 38.006 1.00 81.81 90 ASP A O 1
ATOM 701 N N . GLY A 1 91 ? -2.117 1.548 36.486 1.00 81.19 91 GLY A N 1
ATOM 702 C CA . GLY A 1 91 ? -2.524 0.354 37.222 1.00 81.19 91 GLY A CA 1
ATOM 703 C C . GLY A 1 91 ? -3.548 0.615 38.330 1.00 81.19 91 GLY A C 1
ATOM 704 O O . GLY A 1 91 ? -3.876 -0.308 39.079 1.00 81.19 91 GLY A O 1
ATOM 705 N N . THR A 1 92 ? -4.055 1.844 38.464 1.00 86.81 92 THR A N 1
ATOM 706 C CA . THR A 1 92 ? -5.121 2.173 39.418 1.00 86.81 92 THR A CA 1
ATOM 707 C C . THR A 1 92 ? -6.509 1.881 38.845 1.00 86.81 92 THR A C 1
ATOM 709 O O . THR A 1 92 ? -6.691 1.713 37.640 1.00 86.81 92 THR A O 1
ATOM 712 N N . LEU A 1 93 ? -7.510 1.809 39.727 1.00 88.00 93 LEU A N 1
ATOM 713 C CA . LEU A 1 93 ? -8.911 1.646 39.342 1.00 88.00 93 LEU A CA 1
ATOM 714 C C . LEU A 1 93 ? -9.642 2.985 39.436 1.00 88.00 93 LEU A C 1
ATOM 716 O O . LEU A 1 93 ? -9.604 3.641 40.478 1.00 88.00 93 LEU A O 1
ATOM 720 N N . SER A 1 94 ? -10.357 3.359 38.379 1.00 83.75 94 SER A N 1
ATOM 721 C CA . SER A 1 94 ? -11.329 4.452 38.386 1.00 83.75 94 SER A CA 1
ATOM 722 C C . SER A 1 94 ? -12.743 3.882 38.514 1.00 83.75 94 SER A C 1
ATOM 724 O O . SER A 1 94 ? -13.088 2.897 37.865 1.00 83.75 94 SER A O 1
ATOM 726 N N . VAL A 1 95 ? -13.568 4.473 39.384 1.00 87.50 95 VAL A N 1
ATOM 727 C CA . VAL A 1 95 ? -14.969 4.066 39.577 1.00 87.50 95 VAL A CA 1
ATOM 728 C C . VAL A 1 95 ? -15.867 5.283 39.407 1.00 87.50 95 VAL A C 1
ATOM 730 O O . VAL A 1 95 ? -15.705 6.271 40.118 1.00 87.50 95 VAL A O 1
ATOM 733 N N . MET A 1 96 ? -16.829 5.200 38.492 1.00 83.69 96 MET A N 1
ATOM 734 C CA . MET A 1 96 ? -17.796 6.264 38.216 1.00 83.69 96 MET A CA 1
ATOM 735 C C . MET A 1 96 ? -19.217 5.707 38.256 1.00 83.69 96 MET A C 1
ATOM 737 O O . MET A 1 96 ? -19.483 4.619 37.745 1.00 83.69 96 MET A O 1
ATOM 741 N N . LYS A 1 97 ? -20.161 6.446 38.842 1.00 83.75 97 LYS A N 1
ATOM 742 C CA . LYS A 1 97 ? -21.581 6.100 38.747 1.00 83.75 97 LYS A CA 1
ATOM 743 C C . LYS A 1 97 ? -22.098 6.498 37.365 1.00 83.75 97 LYS A C 1
ATOM 745 O O . LYS A 1 97 ? -21.970 7.643 36.945 1.00 83.75 97 LYS A O 1
ATOM 750 N N . LYS A 1 98 ? -22.698 5.550 36.653 1.00 74.62 98 LYS A N 1
ATOM 751 C CA . LYS A 1 98 ? -23.210 5.761 35.299 1.00 74.62 98 LYS A CA 1
ATOM 752 C C . LYS A 1 98 ? -24.344 6.794 35.323 1.00 74.62 98 LYS A C 1
ATOM 754 O O . LYS A 1 98 ? -25.366 6.563 35.969 1.00 74.62 98 LYS A O 1
ATOM 759 N N . GLY A 1 99 ? -24.162 7.900 34.601 1.00 69.38 99 GLY A N 1
ATOM 760 C CA . GLY A 1 99 ? -25.136 8.995 34.507 1.00 69.38 99 GLY A CA 1
ATOM 761 C C . GLY A 1 99 ? -24.947 10.126 35.522 1.00 69.38 99 GLY A C 1
ATOM 762 O O . GLY A 1 99 ? -25.820 10.983 35.622 1.00 69.38 99 GLY A O 1
ATOM 763 N N . GLU A 1 100 ? -23.845 10.131 36.270 1.00 63.53 100 GLU A N 1
ATOM 764 C CA . GLU A 1 100 ? -23.376 11.307 37.005 1.00 63.53 100 GLU A CA 1
ATOM 765 C C . GLU A 1 100 ? -22.185 11.868 36.210 1.00 63.53 100 GLU A C 1
ATOM 767 O O . GLU A 1 100 ? -21.094 11.299 36.249 1.00 63.53 100 GLU A O 1
ATOM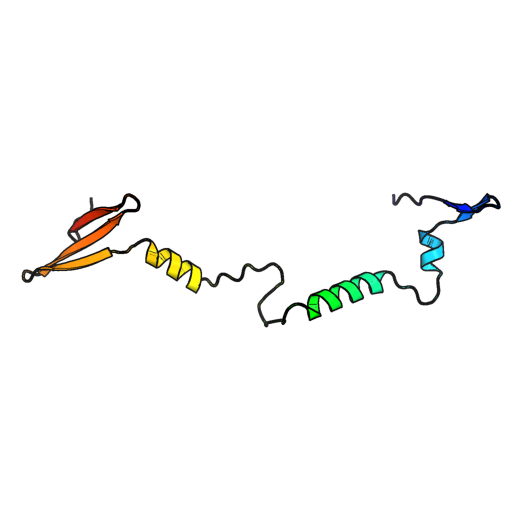 772 N N . ASP A 1 101 ? -22.436 12.897 35.391 1.00 52.53 101 ASP A N 1
ATOM 773 C CA . ASP A 1 101 ? -21.361 13.667 34.751 1.00 52.53 101 ASP A CA 1
ATOM 774 C C . ASP A 1 101 ? -20.582 14.430 35.838 1.00 52.53 101 ASP A C 1
ATOM 776 O O . ASP A 1 101 ? -21.165 14.829 36.851 1.00 52.53 101 ASP A O 1
ATOM 780 N N . LEU A 1 102 ? -19.271 14.590 35.625 1.00 50.12 102 LEU A N 1
ATOM 781 C CA . LEU A 1 102 ? -18.349 15.357 36.479 1.00 50.12 102 LEU A CA 1
ATOM 782 C C . LEU A 1 102 ? -18.856 16.770 36.809 1.00 50.12 102 LEU A C 1
ATOM 784 O O . LEU A 1 102 ? -19.317 17.468 35.876 1.00 50.12 102 LEU A O 1
#